Protein AF-A0A8H9EP70-F1 (afdb_monomer_lite)

Radius of gyration: 16.55 Å; chains: 1; bounding box: 50×29×34 Å

pLDDT: mean 92.26, std 8.63, range [58.34, 98.44]

Structure (mmCIF, N/CA/C/O backbone):
data_AF-A0A8H9EP70-F1
#
_entry.id   AF-A0A8H9EP70-F1
#
loop_
_atom_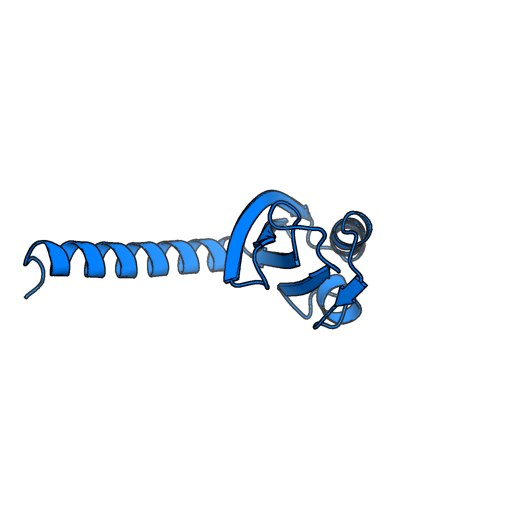site.group_PDB
_atom_site.id
_atom_site.type_symbol
_atom_site.label_atom_id
_atom_site.label_alt_id
_atom_site.label_comp_id
_atom_site.label_asym_id
_atom_site.label_entity_id
_atom_site.label_seq_id
_atom_site.pdbx_PDB_ins_code
_atom_site.Cartn_x
_atom_site.Cartn_y
_atom_site.Cartn_z
_atom_site.occupancy
_atom_site.B_iso_or_equiv
_atom_site.auth_seq_id
_atom_site.auth_comp_id
_atom_site.auth_asym_id
_atom_site.auth_atom_id
_atom_site.pdbx_PDB_model_num
ATOM 1 N N . MET A 1 1 ? 5.575 8.154 14.086 1.00 91.06 1 MET A N 1
ATOM 2 C CA . MET A 1 1 ? 4.168 7.680 14.017 1.00 91.06 1 MET A CA 1
ATOM 3 C C . MET A 1 1 ? 4.233 6.418 13.203 1.00 91.06 1 MET A C 1
ATOM 5 O O . MET A 1 1 ? 4.963 6.431 12.230 1.00 91.06 1 MET A O 1
ATOM 9 N N . LYS A 1 2 ? 3.535 5.347 13.573 1.00 97.06 2 LYS A N 1
ATOM 10 C CA . LYS A 1 2 ? 3.612 4.110 12.791 1.00 97.06 2 LYS A CA 1
ATOM 11 C C . LYS A 1 2 ? 2.580 4.093 11.676 1.00 97.06 2 LYS A C 1
ATOM 13 O O . LYS A 1 2 ? 1.446 4.515 11.898 1.00 97.06 2 LYS A O 1
ATOM 18 N N . ILE A 1 3 ? 2.977 3.568 10.524 1.00 97.94 3 ILE A N 1
ATOM 19 C CA . ILE A 1 3 ? 2.102 3.326 9.375 1.00 97.94 3 ILE A CA 1
ATOM 20 C C . ILE A 1 3 ? 2.213 1.865 8.949 1.00 97.94 3 ILE A C 1
ATOM 22 O O . ILE A 1 3 ? 3.260 1.238 9.111 1.00 97.94 3 ILE A O 1
ATOM 26 N N . LEU A 1 4 ? 1.118 1.331 8.421 1.00 98.44 4 LEU A N 1
ATOM 27 C CA . LEU A 1 4 ? 1.113 0.075 7.683 1.00 98.44 4 LEU A CA 1
ATOM 28 C C . LEU A 1 4 ? 1.477 0.384 6.234 1.00 98.44 4 LEU A C 1
ATOM 30 O O . LEU A 1 4 ? 0.870 1.271 5.639 1.00 98.44 4 LEU A O 1
ATOM 34 N N . VAL A 1 5 ? 2.416 -0.357 5.664 1.00 98.12 5 VAL A N 1
ATOM 35 C CA . VAL A 1 5 ? 2.722 -0.302 4.237 1.00 98.12 5 VAL A CA 1
ATOM 36 C C . VAL A 1 5 ? 2.428 -1.659 3.630 1.00 98.12 5 VAL A C 1
ATOM 38 O O . VAL A 1 5 ? 2.872 -2.686 4.136 1.00 98.12 5 VAL A O 1
ATOM 41 N N . GLU A 1 6 ? 1.662 -1.647 2.548 1.00 98.31 6 GLU A N 1
ATOM 42 C CA . GLU A 1 6 ? 1.373 -2.823 1.741 1.00 98.31 6 GLU A CA 1
ATOM 43 C C . GLU A 1 6 ? 1.987 -2.649 0.355 1.00 98.31 6 GLU A C 1
ATOM 45 O O . GLU A 1 6 ? 1.814 -1.611 -0.291 1.00 98.31 6 GLU A O 1
ATOM 50 N N . HIS A 1 7 ? 2.695 -3.679 -0.096 1.00 97.50 7 HIS A N 1
ATOM 51 C CA . HIS A 1 7 ? 3.317 -3.745 -1.406 1.00 97.50 7 HIS A CA 1
ATOM 52 C C . HIS A 1 7 ? 2.561 -4.730 -2.280 1.00 97.50 7 HIS A C 1
ATOM 54 O O . HIS A 1 7 ? 2.501 -5.922 -1.983 1.00 97.50 7 HIS A O 1
ATOM 60 N N . TYR A 1 8 ? 1.992 -4.229 -3.367 1.00 96.38 8 TYR A N 1
ATOM 61 C CA . TYR A 1 8 ? 1.278 -5.032 -4.343 1.00 96.38 8 TYR A CA 1
ATOM 62 C C . TYR A 1 8 ? 2.106 -5.158 -5.616 1.00 96.38 8 TYR A C 1
ATOM 64 O O . TYR A 1 8 ? 2.633 -4.169 -6.126 1.00 96.38 8 TYR A O 1
ATOM 72 N N . LEU A 1 9 ? 2.194 -6.372 -6.149 1.00 93.88 9 LEU A N 1
ATOM 73 C CA . LEU A 1 9 ? 2.750 -6.643 -7.472 1.00 93.88 9 LEU A CA 1
ATOM 74 C C . LEU A 1 9 ? 1.615 -6.829 -8.468 1.00 93.88 9 LEU A C 1
ATOM 76 O O . LEU A 1 9 ? 0.569 -7.372 -8.115 1.00 93.88 9 LEU A O 1
ATOM 80 N N . THR A 1 10 ? 1.822 -6.392 -9.707 1.00 91.75 10 THR A N 1
ATOM 81 C CA . THR A 1 10 ? 0.821 -6.518 -10.765 1.00 91.75 10 THR A CA 1
ATOM 82 C C . THR A 1 10 ? 1.343 -7.322 -11.950 1.00 91.75 10 THR A C 1
ATOM 84 O O . THR A 1 10 ? 2.466 -7.129 -12.418 1.00 91.75 10 THR A O 1
ATOM 87 N N . TYR A 1 11 ? 0.508 -8.220 -12.464 1.00 88.69 11 TYR A N 1
ATOM 88 C CA . TYR A 1 11 ? 0.840 -9.133 -13.561 1.00 88.69 11 TYR A CA 1
ATOM 89 C C . TYR A 1 11 ? -0.025 -8.862 -14.793 1.00 88.69 11 TYR A C 1
ATOM 91 O O . TYR A 1 11 ? -1.068 -8.206 -14.705 1.00 88.69 11 TYR A O 1
ATOM 99 N N . GLY A 1 12 ? 0.406 -9.375 -15.950 1.00 81.69 12 GLY A N 1
ATOM 100 C CA . GLY A 1 12 ? -0.409 -9.377 -17.166 1.00 81.69 12 GLY A CA 1
ATOM 101 C C . GLY A 1 12 ? -0.805 -7.982 -17.659 1.00 81.69 12 GLY A C 1
ATOM 102 O O . GLY A 1 12 ? -1.949 -7.789 -18.055 1.00 81.69 12 GLY A O 1
ATOM 103 N N . LYS A 1 13 ? 0.132 -7.021 -17.656 1.00 75.94 13 LYS A N 1
ATOM 104 C CA . LYS A 1 13 ? -0.103 -5.593 -17.965 1.00 75.94 13 LYS A CA 1
ATOM 105 C C . LYS A 1 13 ? -0.916 -4.866 -16.894 1.00 75.94 13 LYS A C 1
ATOM 107 O O . LYS A 1 13 ? -1.832 -4.114 -17.208 1.00 75.94 13 LYS A O 1
ATOM 112 N N . GLN A 1 14 ? -0.522 -5.053 -15.641 1.00 72.62 14 GLN A N 1
ATOM 113 C CA . GLN A 1 14 ? -1.047 -4.312 -14.494 1.00 72.62 14 GLN A CA 1
ATOM 114 C C . GLN A 1 14 ? -2.504 -4.613 -14.086 1.00 72.62 14 GLN A C 1
ATOM 116 O O . GLN A 1 14 ? -3.079 -3.855 -13.315 1.00 72.62 14 GLN A O 1
ATOM 121 N N . ASP A 1 15 ? -3.101 -5.710 -14.558 1.00 71.44 15 ASP A N 1
ATOM 122 C CA . ASP A 1 15 ? -4.533 -6.000 -14.346 1.00 71.44 15 ASP A CA 1
ATOM 123 C C . ASP A 1 15 ? -4.778 -6.949 -13.153 1.00 71.44 15 ASP A C 1
ATOM 125 O O . ASP A 1 15 ? -5.853 -6.976 -12.558 1.00 71.44 15 ASP A O 1
ATOM 129 N N . SER A 1 16 ? -3.765 -7.743 -12.781 1.00 82.62 16 SER A N 1
ATOM 130 C CA . SER A 1 16 ? -3.842 -8.723 -11.688 1.00 82.62 16 SER A CA 1
ATOM 131 C C . SER A 1 16 ? -2.928 -8.326 -10.535 1.00 82.62 16 SER A C 1
ATOM 133 O O . SER A 1 16 ? -1.754 -8.691 -10.526 1.00 82.62 16 SER A O 1
ATOM 135 N N . GLU A 1 17 ? -3.456 -7.559 -9.582 1.00 90.75 17 GLU A N 1
ATOM 136 C CA . GLU A 1 17 ? -2.731 -7.180 -8.367 1.00 90.75 17 GLU A CA 1
ATOM 137 C C . GLU A 1 17 ? -2.722 -8.309 -7.328 1.00 90.75 17 GLU A C 1
ATOM 139 O O . GLU A 1 17 ? -3.695 -9.043 -7.149 1.00 90.75 17 GLU A O 1
ATOM 144 N N . THR A 1 18 ? -1.601 -8.475 -6.635 1.00 93.25 18 THR A N 1
ATOM 145 C CA . THR A 1 18 ? -1.441 -9.432 -5.538 1.00 93.25 18 THR A CA 1
ATOM 146 C C . THR A 1 18 ? -0.607 -8.790 -4.444 1.00 93.25 18 THR A C 1
ATOM 148 O O . THR A 1 18 ? 0.441 -8.211 -4.726 1.00 93.25 18 THR A O 1
ATOM 151 N N . LEU A 1 19 ? -1.070 -8.896 -3.196 1.00 96.06 19 LEU A N 1
ATOM 152 C CA . LEU A 1 19 ? -0.300 -8.458 -2.035 1.00 96.06 19 LEU A CA 1
ATOM 153 C C . LEU A 1 19 ? 0.962 -9.317 -1.929 1.00 96.06 19 LEU A C 1
ATOM 155 O O . LEU A 1 19 ? 0.875 -10.522 -1.693 1.00 96.06 19 LEU A O 1
ATOM 159 N N . PHE A 1 20 ? 2.115 -8.692 -2.124 1.00 95.12 20 PHE A N 1
ATOM 160 C CA . PHE A 1 20 ? 3.421 -9.330 -2.042 1.00 95.12 20 PHE A CA 1
ATOM 161 C C . PHE A 1 20 ? 3.955 -9.296 -0.613 1.00 95.12 20 PHE A C 1
ATOM 163 O O . PHE A 1 20 ? 4.335 -10.329 -0.066 1.00 95.12 20 PHE A O 1
ATOM 170 N N . GLU A 1 21 ? 3.913 -8.121 0.013 1.00 96.19 21 GLU A N 1
ATOM 171 C CA . GLU A 1 21 ? 4.392 -7.922 1.376 1.00 96.19 21 GLU A CA 1
ATOM 172 C C . GLU A 1 21 ? 3.558 -6.874 2.119 1.00 96.19 21 GLU A C 1
ATOM 174 O O . GLU A 1 21 ? 2.936 -5.994 1.524 1.00 96.19 21 GLU A O 1
ATOM 179 N N . SER A 1 22 ? 3.537 -6.984 3.446 1.00 97.69 22 SER A N 1
ATOM 180 C CA . SER A 1 22 ? 2.907 -6.024 4.342 1.00 97.69 22 SER A CA 1
ATOM 181 C C . SER A 1 22 ? 3.748 -5.869 5.606 1.00 97.69 22 SER A C 1
ATOM 183 O O . SER A 1 22 ? 4.018 -6.854 6.294 1.00 97.69 22 SER A O 1
ATOM 185 N N . CYS A 1 23 ? 4.091 -4.636 5.969 1.00 97.06 23 CYS A N 1
ATOM 186 C CA . CYS A 1 23 ? 4.911 -4.343 7.142 1.00 97.06 23 CYS A CA 1
ATOM 187 C C . CYS A 1 23 ? 4.447 -3.075 7.874 1.00 97.06 23 CYS A C 1
ATOM 189 O O . CYS A 1 23 ? 3.716 -2.245 7.337 1.00 97.06 23 CYS A O 1
ATOM 191 N N . VAL A 1 24 ? 4.855 -2.929 9.138 1.00 98.12 24 VAL A N 1
ATOM 192 C CA . VAL A 1 24 ? 4.618 -1.711 9.924 1.00 98.12 24 VAL A CA 1
ATOM 193 C C . VAL A 1 24 ? 5.957 -1.048 10.197 1.00 98.12 24 VAL A C 1
ATOM 195 O O . VAL A 1 24 ? 6.826 -1.660 10.817 1.00 98.12 24 VAL A O 1
ATOM 198 N N . ILE A 1 25 ? 6.087 0.209 9.788 1.00 97.12 25 ILE A N 1
ATOM 199 C CA . ILE A 1 25 ? 7.313 1.005 9.919 1.00 97.12 25 ILE A CA 1
ATOM 200 C C . ILE A 1 25 ? 7.044 2.298 10.691 1.00 97.12 25 ILE A C 1
ATOM 202 O O . ILE A 1 25 ? 5.890 2.687 10.900 1.00 97.12 25 ILE A O 1
ATOM 206 N N . GLU A 1 26 ? 8.107 2.982 11.116 1.00 97.81 26 GLU A N 1
ATOM 207 C CA . GLU A 1 26 ? 7.987 4.385 11.513 1.00 97.81 26 GLU A CA 1
ATOM 208 C C . GLU A 1 26 ? 7.847 5.262 10.264 1.00 97.81 26 GLU A C 1
ATOM 210 O O . GLU A 1 26 ? 8.656 5.200 9.345 1.00 97.81 26 GLU A O 1
ATOM 215 N N . ASP A 1 27 ? 6.828 6.114 10.248 1.00 97.00 27 ASP A N 1
ATOM 216 C CA . ASP A 1 27 ? 6.565 7.076 9.184 1.00 97.00 27 ASP A CA 1
ATOM 217 C C . ASP A 1 27 ? 7.609 8.191 9.221 1.00 97.00 27 ASP A C 1
ATOM 219 O O . ASP A 1 27 ? 7.486 9.195 9.932 1.00 97.00 27 ASP A O 1
ATOM 223 N N . SER A 1 28 ? 8.700 7.951 8.507 1.00 97.31 28 SER A N 1
ATOM 224 C CA . SER A 1 28 ? 9.819 8.864 8.379 1.00 97.31 28 SER A CA 1
ATOM 225 C C . SER A 1 28 ? 10.375 8.811 6.965 1.00 97.31 28 SER A C 1
ATOM 227 O O . SER A 1 28 ? 10.258 7.802 6.268 1.00 97.31 28 SER A O 1
ATOM 229 N N . LYS A 1 29 ? 11.044 9.896 6.567 1.00 97.38 29 LYS A N 1
ATOM 230 C CA . LYS A 1 29 ? 11.702 9.994 5.264 1.00 97.38 29 LYS A CA 1
ATOM 231 C C . LYS A 1 29 ? 12.653 8.822 5.002 1.00 97.38 29 LYS A C 1
ATOM 233 O O . LYS A 1 29 ? 12.664 8.281 3.906 1.00 97.38 29 LYS A O 1
ATOM 238 N N . GLN A 1 30 ? 13.439 8.448 6.012 1.00 97.69 30 GLN A N 1
ATOM 239 C CA . GLN A 1 30 ? 14.447 7.397 5.901 1.00 97.69 30 GLN A CA 1
ATOM 240 C C . GLN A 1 30 ? 13.811 6.026 5.652 1.00 97.69 30 GLN A C 1
ATOM 242 O O . GLN A 1 30 ? 14.226 5.325 4.739 1.00 97.69 30 GLN A O 1
ATOM 247 N N . GLU A 1 31 ? 12.784 5.669 6.424 1.00 97.38 31 GLU A N 1
ATOM 248 C CA . GLU A 1 31 ? 12.091 4.384 6.266 1.00 97.38 31 GLU A CA 1
ATOM 249 C C . GLU A 1 31 ? 11.346 4.318 4.924 1.00 97.38 31 GLU A C 1
ATOM 251 O O . GLU A 1 31 ? 11.435 3.322 4.211 1.00 97.38 31 GLU A O 1
ATOM 256 N N . ARG A 1 32 ? 10.670 5.406 4.520 1.00 96.94 32 ARG A N 1
ATOM 257 C CA . ARG A 1 32 ? 9.985 5.472 3.219 1.00 96.94 32 ARG A CA 1
ATOM 258 C C . ARG A 1 32 ? 10.940 5.408 2.030 1.00 96.94 32 ARG A C 1
ATOM 260 O O . ARG A 1 32 ? 10.590 4.816 1.017 1.00 96.94 32 ARG A O 1
ATOM 267 N N . GLN A 1 33 ? 12.124 6.005 2.145 1.00 97.38 33 GLN A N 1
ATOM 268 C CA . GLN A 1 33 ? 13.165 5.891 1.126 1.00 97.38 33 GLN A CA 1
ATOM 269 C C . GLN A 1 33 ? 13.686 4.452 1.029 1.00 97.38 33 GLN A C 1
ATOM 271 O O . GLN A 1 33 ? 13.784 3.933 -0.078 1.00 97.38 33 GLN A O 1
ATOM 276 N N . GLY A 1 34 ? 13.936 3.792 2.166 1.00 96.62 34 GLY A N 1
ATOM 277 C CA . GLY A 1 34 ? 14.365 2.390 2.194 1.00 96.62 34 GLY A CA 1
ATOM 278 C C . GLY A 1 34 ? 13.395 1.457 1.463 1.00 96.62 34 GLY A C 1
ATOM 279 O O . GLY A 1 34 ? 13.826 0.622 0.678 1.00 96.62 34 GLY A O 1
ATOM 280 N N . LEU A 1 35 ? 12.082 1.679 1.614 1.00 95.75 35 LEU A N 1
ATOM 281 C CA . LEU A 1 35 ? 11.068 0.923 0.868 1.00 95.75 35 LEU A CA 1
ATOM 282 C C . LEU A 1 35 ? 11.216 1.037 -0.655 1.00 95.75 35 LEU A C 1
ATOM 284 O O . LEU A 1 35 ? 10.919 0.077 -1.355 1.00 95.75 35 LEU A O 1
ATOM 288 N N . LEU A 1 36 ? 11.618 2.201 -1.178 1.00 95.00 36 LEU A N 1
ATOM 289 C CA . LEU A 1 36 ? 11.795 2.387 -2.621 1.00 95.00 36 LEU A CA 1
ATOM 290 C C . LEU A 1 36 ? 13.117 1.798 -3.118 1.00 95.00 36 LEU A C 1
ATOM 292 O O . LEU A 1 36 ? 13.160 1.278 -4.228 1.00 95.00 36 LEU A O 1
ATOM 296 N N . GLU A 1 37 ? 14.170 1.840 -2.299 1.00 94.19 37 GLU A N 1
ATOM 297 C CA . GLU A 1 37 ? 15.484 1.270 -2.630 1.00 94.19 37 GLU A CA 1
ATOM 298 C C . GLU A 1 37 ? 15.432 -0.258 -2.814 1.00 94.19 37 GLU A C 1
ATOM 300 O O . GLU A 1 37 ? 16.180 -0.804 -3.627 1.00 94.19 37 GLU A O 1
ATOM 305 N N . ASP A 1 38 ? 14.508 -0.936 -2.128 1.00 90.31 38 ASP A N 1
ATOM 306 C CA . ASP A 1 38 ? 14.284 -2.382 -2.255 1.00 90.31 38 ASP A CA 1
ATOM 307 C C . ASP A 1 38 ? 13.472 -2.768 -3.511 1.00 90.31 38 ASP A C 1
ATOM 309 O O . ASP A 1 38 ? 13.379 -3.948 -3.875 1.00 90.31 38 ASP A O 1
ATOM 313 N N . ILE A 1 39 ? 12.884 -1.793 -4.214 1.00 91.75 39 ILE A N 1
ATOM 314 C CA . ILE A 1 39 ? 12.042 -2.034 -5.386 1.00 91.75 39 ILE A CA 1
ATOM 315 C C . ILE A 1 39 ? 12.831 -1.749 -6.661 1.00 91.75 39 ILE A C 1
ATOM 317 O O . ILE A 1 39 ? 13.136 -0.613 -7.004 1.00 91.75 39 ILE A O 1
ATOM 321 N N . VAL A 1 40 ? 13.049 -2.794 -7.456 1.00 88.06 40 VAL A N 1
ATOM 322 C CA . VAL A 1 40 ? 13.521 -2.645 -8.839 1.00 88.06 40 VAL A CA 1
ATOM 323 C C . VAL A 1 40 ? 12.341 -2.259 -9.735 1.00 88.06 40 VAL A C 1
ATOM 325 O O . VAL A 1 40 ? 11.343 -2.979 -9.775 1.00 88.06 40 VAL A O 1
ATOM 328 N N . PHE A 1 41 ? 12.426 -1.139 -10.449 1.00 90.25 41 PHE A N 1
ATOM 329 C CA . PHE A 1 41 ? 11.432 -0.711 -11.437 1.00 90.25 41 PHE A CA 1
ATOM 330 C C . PHE A 1 41 ? 12.084 0.087 -12.570 1.00 90.25 41 PHE A C 1
ATOM 332 O O . PHE A 1 41 ? 13.129 0.702 -12.373 1.00 90.25 41 PHE A O 1
ATOM 339 N N . ASP A 1 42 ? 11.460 0.090 -13.749 1.00 89.00 42 ASP A N 1
ATOM 340 C CA . ASP A 1 42 ? 11.975 0.805 -14.930 1.00 89.00 42 ASP A CA 1
ATOM 341 C C . ASP A 1 42 ? 11.413 2.218 -15.042 1.00 89.00 42 ASP A C 1
ATOM 343 O O . ASP A 1 42 ? 12.060 3.128 -15.560 1.00 89.00 42 ASP A O 1
ATOM 347 N N . TYR A 1 43 ? 10.185 2.404 -14.562 1.00 89.94 43 TYR A N 1
ATOM 348 C CA . TYR A 1 43 ? 9.510 3.690 -14.582 1.00 89.94 43 TYR A CA 1
ATOM 349 C C . TYR A 1 43 ? 8.546 3.809 -13.402 1.00 89.94 43 TYR A C 1
ATOM 351 O O . TYR A 1 43 ? 7.857 2.848 -13.058 1.00 89.94 43 TYR A O 1
ATOM 359 N N . CYS A 1 44 ? 8.482 4.992 -12.797 1.00 92.06 44 CYS A N 1
ATOM 360 C CA . CYS A 1 44 ? 7.500 5.346 -11.779 1.00 92.06 44 CYS A CA 1
ATOM 361 C C . CYS A 1 44 ? 6.491 6.349 -12.352 1.00 92.06 44 CYS A C 1
ATOM 363 O O . CYS A 1 44 ? 6.845 7.263 -13.096 1.00 92.06 44 CYS A O 1
ATOM 365 N N . PHE A 1 45 ? 5.215 6.159 -12.019 1.00 89.38 45 PHE A N 1
ATOM 366 C CA . PHE A 1 45 ? 4.140 7.071 -12.422 1.00 89.38 45 PHE A CA 1
ATOM 367 C C . PHE A 1 45 ? 3.985 8.237 -11.440 1.00 89.38 45 PHE A C 1
ATOM 369 O O . PHE A 1 45 ? 3.434 9.278 -11.800 1.00 89.38 45 PHE A O 1
ATOM 376 N N . ASP A 1 46 ? 4.490 8.057 -10.219 1.00 91.06 46 ASP A N 1
ATOM 377 C CA . ASP A 1 46 ? 4.411 9.024 -9.135 1.00 91.06 46 ASP A CA 1
ATOM 378 C C . ASP A 1 46 ? 5.760 9.673 -8.829 1.00 91.06 46 ASP A C 1
ATOM 380 O O . ASP A 1 46 ? 6.832 9.161 -9.143 1.00 91.06 46 ASP A O 1
ATOM 384 N N . SER A 1 47 ? 5.688 10.805 -8.136 1.00 93.62 47 SER A N 1
ATOM 385 C CA . SER A 1 47 ? 6.844 11.481 -7.558 1.00 93.62 47 SER A CA 1
ATOM 386 C C . SER A 1 47 ? 7.378 10.689 -6.363 1.00 93.62 47 SER A C 1
ATOM 388 O O . SER A 1 47 ? 6.748 10.649 -5.301 1.00 93.62 47 SER A O 1
ATOM 390 N N . GLU A 1 48 ? 8.566 10.098 -6.524 1.00 95.25 48 GLU A N 1
ATOM 391 C CA . GLU A 1 48 ? 9.312 9.457 -5.431 1.00 95.25 48 GLU A CA 1
ATOM 392 C C . GLU A 1 48 ? 9.460 10.413 -4.245 1.00 95.25 48 GLU A C 1
ATOM 394 O O . GLU A 1 48 ? 9.186 10.049 -3.103 1.00 95.25 48 GLU A O 1
ATOM 399 N N . ASP A 1 49 ? 9.803 11.673 -4.524 1.00 96.50 49 ASP A N 1
ATOM 400 C CA . ASP A 1 49 ? 9.958 12.712 -3.512 1.00 96.50 49 ASP A CA 1
ATOM 401 C C . ASP A 1 49 ? 8.665 12.951 -2.726 1.00 96.50 49 ASP A C 1
ATOM 403 O O . ASP A 1 49 ? 8.708 13.134 -1.508 1.00 96.50 49 ASP A O 1
ATOM 407 N N . ASP A 1 50 ? 7.501 12.955 -3.373 1.00 97.19 50 ASP A N 1
ATOM 408 C CA . ASP A 1 50 ? 6.247 13.175 -2.654 1.00 97.19 50 ASP A CA 1
ATOM 409 C C . ASP A 1 50 ? 5.889 11.981 -1.766 1.00 97.19 50 ASP A C 1
ATOM 411 O O . ASP A 1 50 ? 5.446 12.192 -0.635 1.00 97.19 50 ASP A O 1
ATOM 415 N N . PHE A 1 51 ? 6.144 10.746 -2.204 1.00 96.94 51 PHE A N 1
ATOM 416 C CA . PHE A 1 51 ? 5.969 9.572 -1.347 1.00 96.94 51 PHE A CA 1
ATOM 417 C C . PHE A 1 51 ? 6.955 9.575 -0.171 1.00 96.94 51 PHE A C 1
ATOM 419 O O . PHE A 1 51 ? 6.533 9.484 0.984 1.00 96.94 51 PHE A O 1
ATOM 426 N N . ILE A 1 52 ? 8.252 9.754 -0.445 1.00 97.06 52 ILE A N 1
ATOM 427 C CA . ILE A 1 52 ? 9.340 9.772 0.544 1.00 97.06 52 ILE A CA 1
ATOM 428 C C . ILE A 1 52 ? 9.107 10.851 1.610 1.00 97.06 52 ILE A C 1
ATOM 430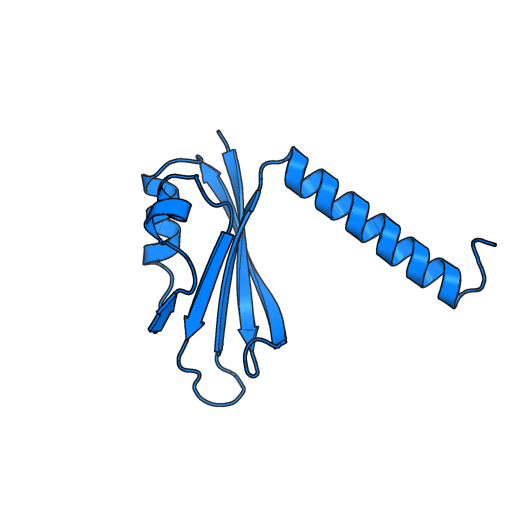 O O . ILE A 1 52 ? 9.324 10.617 2.799 1.00 97.06 52 ILE A O 1
ATOM 434 N N . ASN A 1 53 ? 8.648 12.039 1.210 1.00 96.62 53 ASN A N 1
ATOM 435 C CA . ASN A 1 53 ? 8.376 13.137 2.139 1.00 96.62 53 ASN A CA 1
ATOM 436 C C . ASN A 1 53 ? 6.969 13.065 2.777 1.00 96.62 53 ASN A C 1
ATOM 438 O O . ASN A 1 53 ? 6.570 14.018 3.446 1.00 96.62 53 ASN A O 1
ATOM 442 N N . GLY A 1 54 ? 6.216 11.976 2.577 1.00 94.38 54 GLY A N 1
ATOM 443 C CA . GLY A 1 54 ? 4.902 11.756 3.197 1.00 94.38 54 GLY A CA 1
ATOM 444 C C . GLY A 1 54 ? 3.783 12.657 2.666 1.00 94.38 54 GLY A C 1
ATOM 445 O O . GLY A 1 54 ? 2.774 12.849 3.336 1.00 94.38 54 GLY A O 1
ATOM 446 N N . LYS A 1 55 ? 3.959 13.247 1.480 1.00 96.31 55 LYS A N 1
ATOM 447 C CA . LYS A 1 55 ? 2.920 14.022 0.783 1.00 96.31 55 LYS A CA 1
ATOM 448 C C . LYS A 1 55 ? 1.980 13.132 -0.031 1.00 96.31 55 LYS A C 1
ATOM 450 O O . LYS A 1 55 ? 0.859 13.546 -0.311 1.00 96.31 55 LYS A O 1
ATOM 455 N N . SER A 1 56 ? 2.448 11.945 -0.416 1.00 96.00 56 SER A N 1
ATOM 456 C CA . SER A 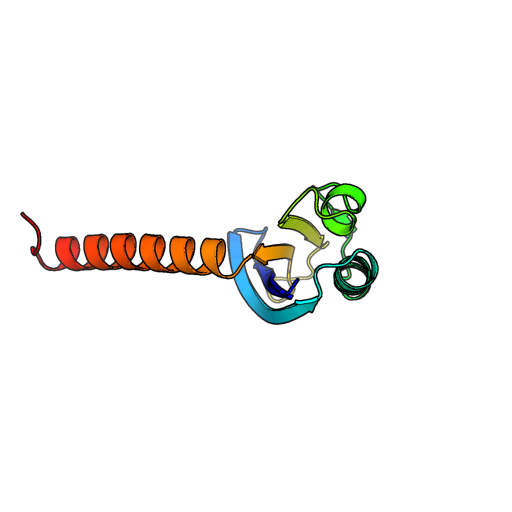1 56 ? 1.653 10.884 -1.031 1.00 96.00 56 SER A CA 1
ATOM 457 C C . SER A 1 56 ? 1.677 9.635 -0.154 1.00 96.00 56 SER A C 1
ATOM 459 O O . SER A 1 56 ? 2.718 9.261 0.392 1.00 96.00 56 SER A O 1
ATOM 461 N N . ASP A 1 57 ? 0.532 8.967 -0.061 1.00 96.62 57 ASP A N 1
ATOM 462 C CA . ASP A 1 57 ? 0.387 7.670 0.605 1.00 96.62 57 ASP A CA 1
ATOM 463 C C . ASP A 1 57 ? 0.475 6.499 -0.381 1.00 96.62 57 ASP A C 1
ATOM 465 O O . ASP A 1 57 ? 0.328 5.347 0.013 1.00 96.62 57 ASP A O 1
ATOM 469 N N . SER A 1 58 ? 0.724 6.761 -1.663 1.00 96.38 58 SER A N 1
ATOM 470 C CA . SER A 1 58 ? 0.913 5.722 -2.673 1.00 96.38 58 SER A CA 1
ATOM 471 C C . SER A 1 58 ? 2.087 6.017 -3.592 1.00 96.38 58 SER A C 1
ATOM 473 O O . SER A 1 58 ? 2.423 7.182 -3.821 1.00 96.38 58 SER A O 1
ATOM 475 N N . PHE A 1 59 ? 2.677 4.946 -4.117 1.00 97.12 59 PHE A N 1
ATOM 476 C CA . PHE A 1 59 ? 3.730 4.999 -5.122 1.00 97.12 59 PHE A CA 1
ATOM 477 C C . PHE A 1 59 ? 3.529 3.884 -6.150 1.00 97.12 59 PHE A C 1
ATOM 479 O O . PHE A 1 59 ? 3.716 2.714 -5.822 1.00 97.12 59 PHE A O 1
ATOM 486 N N . TYR A 1 60 ? 3.134 4.241 -7.371 1.00 95.75 60 TYR A N 1
ATOM 487 C CA . TYR A 1 60 ? 2.899 3.332 -8.491 1.00 95.75 60 TYR A CA 1
ATOM 488 C C . TYR A 1 60 ? 4.101 3.290 -9.432 1.00 95.75 60 TYR A C 1
ATOM 490 O O . TYR A 1 60 ? 4.643 4.323 -9.839 1.00 95.75 60 TYR A O 1
ATOM 498 N N . TYR A 1 61 ? 4.469 2.086 -9.857 1.00 94.31 61 TYR A N 1
ATOM 499 C CA . TYR A 1 61 ? 5.578 1.871 -10.775 1.00 94.31 61 TYR A CA 1
ATOM 500 C C . TYR A 1 61 ? 5.287 0.742 -11.771 1.00 94.31 61 TYR A C 1
ATOM 502 O O . TYR A 1 61 ? 4.455 -0.143 -11.552 1.00 94.31 61 TYR A O 1
ATOM 510 N N . SER A 1 62 ? 6.005 0.762 -12.888 1.00 92.50 62 SER A N 1
ATOM 511 C CA . SER A 1 62 ? 6.021 -0.302 -13.887 1.00 92.50 62 SER A CA 1
ATOM 512 C C . SER A 1 62 ? 7.377 -0.985 -13.936 1.00 92.50 62 SER A C 1
ATOM 514 O O . SER A 1 62 ? 8.420 -0.364 -13.722 1.00 92.50 62 SER A O 1
ATOM 516 N N . ARG A 1 63 ? 7.340 -2.266 -14.280 1.00 89.00 63 ARG A N 1
ATOM 517 C CA . ARG A 1 63 ? 8.511 -3.063 -14.628 1.00 89.00 63 ARG A CA 1
ATOM 518 C C . ARG A 1 63 ? 8.375 -3.473 -16.087 1.00 89.00 63 ARG A C 1
ATOM 520 O O . ARG A 1 63 ? 7.264 -3.745 -16.544 1.00 89.00 63 ARG A O 1
ATOM 527 N N . ASP A 1 64 ? 9.480 -3.515 -16.807 1.00 79.50 64 ASP A N 1
ATOM 528 C CA . ASP A 1 64 ? 9.572 -4.177 -18.093 1.00 79.50 64 ASP A CA 1
ATOM 529 C C . ASP A 1 64 ? 9.436 -5.675 -17.810 1.00 79.50 64 ASP A C 1
ATOM 531 O O . ASP A 1 64 ? 10.326 -6.323 -17.258 1.00 79.50 64 ASP A O 1
ATOM 535 N N . GLY A 1 65 ? 8.226 -6.185 -18.024 1.00 65.06 65 GLY A N 1
ATOM 536 C CA . GLY A 1 65 ? 7.876 -7.554 -17.671 1.00 65.06 65 GLY A CA 1
ATOM 537 C C . GLY A 1 65 ? 8.519 -8.562 -18.622 1.00 65.06 65 GLY A C 1
ATOM 538 O O . GLY A 1 65 ? 8.458 -8.389 -19.841 1.00 65.06 65 GLY A O 1
ATOM 539 N N . GLY A 1 66 ? 9.080 -9.637 -18.063 1.00 67.06 66 GLY A N 1
ATOM 540 C CA . GLY A 1 66 ? 9.498 -10.842 -18.781 1.00 67.06 66 GLY A CA 1
ATOM 541 C C . GLY A 1 66 ? 8.441 -11.946 -18.673 1.00 67.06 66 GLY A C 1
ATOM 542 O O . GLY A 1 66 ? 8.028 -12.309 -17.582 1.00 67.06 66 GLY A O 1
ATOM 543 N N . ASP A 1 67 ? 7.982 -12.477 -19.809 1.00 64.94 67 ASP A N 1
ATOM 544 C CA . ASP A 1 67 ? 6.939 -13.513 -19.915 1.00 64.94 67 ASP A CA 1
ATOM 545 C C . ASP A 1 67 ? 5.729 -13.327 -18.951 1.00 64.94 67 ASP A C 1
ATOM 547 O O . ASP A 1 67 ? 5.458 -12.236 -18.456 1.00 64.94 67 ASP A O 1
ATOM 551 N N . TRP A 1 68 ? 4.861 -14.331 -18.792 1.00 64.62 68 TRP A N 1
ATOM 552 C CA . TRP A 1 68 ? 3.587 -14.162 -18.065 1.00 64.62 68 TRP A CA 1
ATOM 553 C C . TRP A 1 68 ? 3.714 -14.262 -16.539 1.00 64.62 68 TRP A C 1
ATOM 555 O O . TRP A 1 68 ? 2.795 -13.846 -15.832 1.00 64.62 68 TRP A O 1
ATOM 565 N N . ASP A 1 69 ? 4.831 -14.806 -16.053 1.00 76.75 69 ASP A N 1
ATOM 566 C CA . ASP A 1 69 ? 5.044 -15.125 -14.640 1.00 76.75 69 ASP A CA 1
ATOM 567 C C . ASP A 1 69 ? 5.798 -14.021 -13.878 1.00 76.75 69 ASP A C 1
ATOM 569 O O . ASP A 1 69 ? 5.760 -14.011 -12.644 1.00 76.75 69 ASP A O 1
ATOM 573 N N . ASP A 1 70 ? 6.432 -13.065 -14.571 1.00 85.50 70 ASP A N 1
ATOM 574 C CA . ASP A 1 70 ? 7.104 -11.952 -13.901 1.00 85.50 70 ASP A CA 1
ATOM 575 C C . ASP A 1 70 ? 6.144 -10.777 -13.640 1.00 85.50 70 ASP A C 1
ATOM 577 O O . ASP A 1 70 ? 5.256 -10.471 -14.449 1.00 85.50 70 ASP A O 1
ATOM 581 N N . PRO A 1 71 ? 6.318 -10.055 -12.517 1.00 88.38 71 PRO A N 1
ATOM 582 C CA . PRO A 1 71 ? 5.581 -8.828 -12.266 1.00 88.38 71 PRO A CA 1
ATOM 583 C C . PRO A 1 71 ? 5.841 -7.787 -13.361 1.00 88.38 71 PRO A C 1
ATOM 585 O O . PRO A 1 71 ? 6.977 -7.402 -13.621 1.00 88.38 71 PRO A O 1
ATOM 588 N N . THR A 1 72 ? 4.765 -7.257 -13.932 1.00 91.06 72 THR A N 1
ATOM 589 C CA . THR A 1 72 ? 4.771 -6.156 -14.916 1.00 91.06 72 THR A CA 1
ATOM 590 C C . THR A 1 72 ? 4.727 -4.766 -14.263 1.00 91.06 72 THR A C 1
ATOM 592 O O . THR A 1 72 ? 4.746 -3.730 -14.929 1.00 91.06 72 THR A O 1
ATOM 595 N N . GLY A 1 73 ? 4.639 -4.717 -12.937 1.00 92.81 73 GLY A N 1
ATOM 596 C CA . GLY A 1 73 ? 4.578 -3.486 -12.164 1.00 92.81 73 GLY A CA 1
ATOM 597 C C . GLY A 1 73 ? 4.210 -3.749 -10.714 1.00 92.81 73 GLY A C 1
ATOM 598 O O . GLY A 1 73 ? 4.288 -4.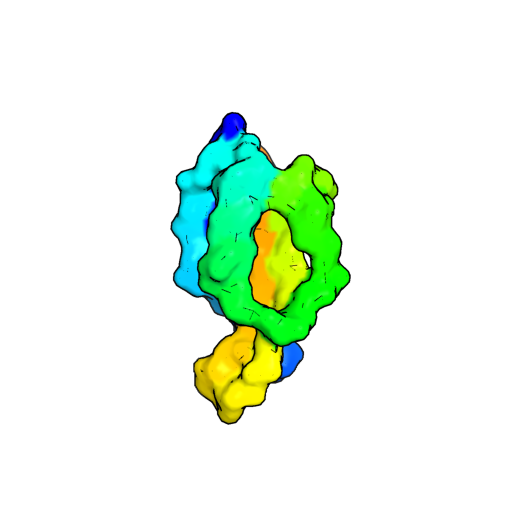878 -10.221 1.00 92.81 73 GLY A O 1
ATOM 599 N N . GLY A 1 74 ? 3.819 -2.687 -10.029 1.00 94.50 74 GLY A N 1
ATOM 600 C CA . GLY A 1 74 ? 3.364 -2.764 -8.656 1.00 94.50 74 GLY A CA 1
ATOM 601 C C . GLY A 1 74 ? 3.130 -1.392 -8.061 1.00 94.50 74 GLY A C 1
ATOM 602 O O . GLY A 1 74 ? 3.297 -0.363 -8.719 1.00 94.50 74 GLY A O 1
ATOM 603 N N . TYR A 1 75 ? 2.726 -1.389 -6.802 1.00 96.25 75 TYR A N 1
ATOM 604 C CA . TYR A 1 75 ? 2.590 -0.163 -6.046 1.00 96.25 75 TYR A CA 1
ATOM 605 C C . TYR A 1 75 ? 2.740 -0.395 -4.551 1.00 96.25 75 TYR A C 1
ATOM 607 O O . TYR A 1 75 ? 2.406 -1.456 -4.022 1.00 96.25 75 TYR A O 1
ATOM 615 N N . LEU A 1 76 ? 3.220 0.636 -3.868 1.00 97.38 76 LEU A N 1
ATOM 616 C CA . LEU A 1 76 ? 3.148 0.741 -2.421 1.00 97.38 76 LEU A CA 1
ATOM 617 C C . LEU A 1 76 ? 1.923 1.551 -2.030 1.00 97.38 76 LEU A C 1
ATOM 619 O O . LEU A 1 76 ? 1.580 2.536 -2.690 1.00 97.38 76 LEU A O 1
ATOM 623 N N . LYS A 1 77 ? 1.304 1.174 -0.914 1.00 97.44 77 LYS A N 1
ATOM 624 C CA .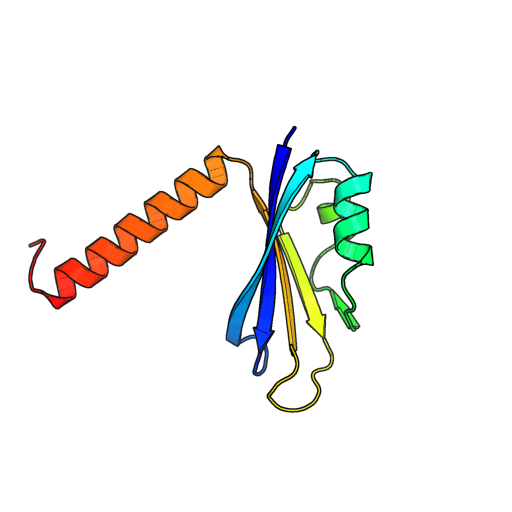 LYS A 1 77 ? 0.280 1.981 -0.262 1.00 97.44 77 LYS A CA 1
ATOM 625 C C . LYS A 1 77 ? 0.522 2.026 1.240 1.00 97.44 77 LYS A C 1
ATOM 627 O O . LYS A 1 77 ? 0.599 0.995 1.903 1.00 97.44 77 LYS A O 1
ATOM 632 N N . ALA A 1 78 ? 0.669 3.237 1.753 1.00 97.69 78 ALA A N 1
ATOM 633 C CA . ALA A 1 78 ? 0.848 3.550 3.153 1.00 97.69 78 ALA A CA 1
ATOM 634 C C . ALA A 1 78 ? -0.501 3.893 3.792 1.00 97.69 78 ALA A C 1
ATOM 636 O O . ALA A 1 78 ? -1.362 4.537 3.194 1.00 97.69 78 ALA A O 1
ATOM 637 N N . TYR A 1 79 ? -0.682 3.469 5.034 1.00 97.81 79 TYR A N 1
ATOM 638 C CA . TYR A 1 79 ? -1.918 3.646 5.770 1.00 97.81 79 TYR A CA 1
ATOM 639 C C . TYR A 1 79 ? -1.638 4.035 7.215 1.00 97.81 79 TYR A C 1
ATOM 641 O O . TYR A 1 79 ? -0.853 3.387 7.912 1.00 97.81 79 TYR A O 1
ATOM 649 N N . SER A 1 80 ? -2.386 5.018 7.715 1.00 97.06 80 SER A N 1
ATOM 650 C CA . SER A 1 80 ? -2.663 5.071 9.147 1.00 97.06 80 SER A CA 1
ATOM 651 C C . SER A 1 80 ? -3.577 3.909 9.549 1.00 97.06 80 SER A C 1
ATOM 653 O O . SER A 1 80 ? -4.289 3.329 8.719 1.00 97.06 80 SER A O 1
ATOM 655 N N . TYR A 1 81 ? -3.597 3.592 10.842 1.00 96.69 81 TYR A N 1
ATOM 656 C CA . TYR A 1 81 ? -4.507 2.585 11.382 1.00 96.69 81 TYR A CA 1
ATOM 657 C C . TYR A 1 81 ? -5.970 2.912 11.047 1.00 96.69 81 TYR A C 1
ATOM 659 O O . TYR A 1 81 ? -6.715 2.052 10.578 1.00 96.69 81 TYR A O 1
ATOM 667 N N . GLU A 1 82 ? -6.370 4.170 11.233 1.00 97.31 82 GLU A N 1
ATOM 668 C CA . GLU A 1 82 ? -7.736 4.642 11.016 1.00 97.31 82 GLU A CA 1
ATOM 669 C C . GLU A 1 82 ? -8.141 4.525 9.544 1.00 97.31 82 GLU A C 1
ATOM 671 O O . GLU A 1 82 ? -9.242 4.055 9.246 1.00 97.31 82 GLU A O 1
ATOM 676 N N . ASN A 1 83 ? -7.243 4.890 8.622 1.00 96.44 83 ASN A N 1
ATOM 677 C CA . ASN A 1 83 ? -7.501 4.799 7.187 1.00 96.44 83 ASN A CA 1
ATOM 678 C C . ASN A 1 83 ? -7.651 3.340 6.748 1.00 96.44 83 ASN A C 1
ATOM 680 O O . ASN A 1 83 ? -8.595 3.016 6.025 1.00 96.44 83 ASN A O 1
ATOM 684 N N . LYS A 1 84 ? -6.772 2.442 7.220 1.00 97.00 84 LYS A N 1
ATOM 685 C CA . LYS A 1 84 ? -6.880 1.015 6.889 1.00 97.00 84 LYS A CA 1
ATOM 686 C C . LYS A 1 84 ? -8.149 0.399 7.469 1.00 97.00 84 LYS A C 1
ATOM 688 O O . LYS A 1 84 ? -8.834 -0.341 6.770 1.00 97.00 84 LYS A O 1
ATOM 693 N N . LEU A 1 85 ? -8.495 0.725 8.714 1.00 97.75 85 LEU A N 1
ATOM 694 C CA . LEU A 1 85 ? -9.723 0.246 9.348 1.00 97.75 85 LEU A CA 1
ATOM 695 C C . LEU A 1 85 ? -10.967 0.681 8.560 1.00 97.75 85 LEU A C 1
ATOM 697 O O . LEU A 1 85 ? -11.848 -0.137 8.299 1.00 97.75 85 LEU A O 1
ATOM 701 N N . ALA A 1 86 ? -11.024 1.948 8.146 1.00 97.50 86 ALA A N 1
ATOM 702 C CA . ALA A 1 86 ? -12.127 2.467 7.344 1.00 97.50 86 ALA A CA 1
ATOM 703 C C . ALA A 1 86 ? -12.216 1.786 5.966 1.00 97.50 86 ALA A C 1
ATOM 705 O O . ALA A 1 86 ? -13.313 1.449 5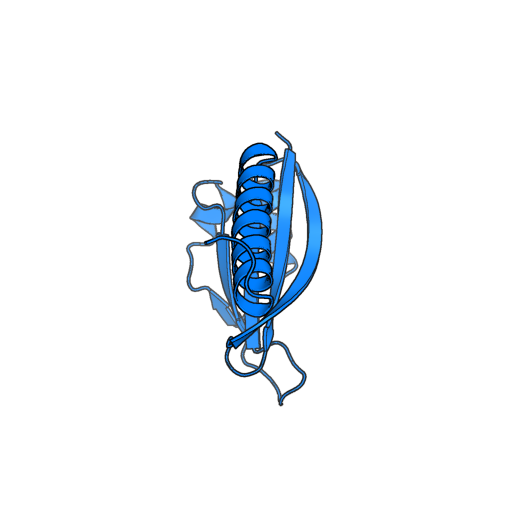.515 1.00 97.50 86 ALA A O 1
ATOM 706 N N . GLU A 1 87 ? -11.076 1.545 5.308 1.00 95.88 87 GLU A N 1
ATOM 707 C CA . GLU A 1 87 ? -11.015 0.817 4.036 1.00 95.88 87 GLU A CA 1
ATOM 708 C C . GLU A 1 87 ? -11.524 -0.624 4.183 1.00 95.88 87 GLU A C 1
ATOM 710 O O . GLU A 1 87 ? -12.379 -1.051 3.403 1.00 95.88 87 GLU A O 1
ATOM 715 N N . LEU A 1 88 ? -11.079 -1.337 5.223 1.00 96.94 88 LEU A N 1
ATOM 716 C CA . LEU A 1 88 ? -11.516 -2.702 5.521 1.00 96.94 88 LEU A CA 1
ATOM 717 C C . LEU A 1 88 ? -13.018 -2.773 5.806 1.00 96.94 88 LEU A C 1
ATOM 719 O O . LEU A 1 88 ? -13.698 -3.644 5.265 1.00 96.94 88 LEU A O 1
ATOM 723 N N . GLN A 1 89 ? -13.560 -1.845 6.600 1.00 98.06 89 GLN A N 1
ATOM 724 C CA . GLN A 1 89 ? -14.996 -1.801 6.883 1.00 98.06 89 GLN A CA 1
ATOM 725 C C . GLN A 1 89 ? -15.805 -1.556 5.604 1.00 98.06 89 GLN A C 1
ATOM 727 O O . GLN A 1 89 ? -16.770 -2.267 5.329 1.00 98.06 89 GLN A O 1
ATOM 732 N N . LYS A 1 90 ? -15.373 -0.604 4.768 1.00 97.38 90 LYS A N 1
ATOM 733 C CA . LYS A 1 90 ? -16.029 -0.308 3.489 1.00 97.38 90 LYS A CA 1
ATOM 734 C C . LYS A 1 90 ? -15.989 -1.505 2.537 1.00 97.38 90 LYS A C 1
ATOM 736 O O . LYS A 1 90 ? -16.970 -1.767 1.839 1.00 97.38 90 LYS A O 1
ATOM 741 N N . GLN A 1 91 ? -14.866 -2.222 2.488 1.00 96.31 91 GLN A N 1
ATOM 742 C CA . GLN A 1 91 ? -14.736 -3.435 1.687 1.00 96.31 91 GLN A CA 1
ATOM 743 C C . GLN A 1 91 ? -15.651 -4.541 2.216 1.00 96.31 91 GLN A C 1
ATOM 745 O O . GLN A 1 91 ? -16.372 -5.150 1.428 1.00 96.31 91 GLN A O 1
ATOM 750 N N . PHE A 1 92 ? -15.688 -4.750 3.534 1.00 97.44 92 PHE A N 1
ATOM 751 C CA . PHE A 1 92 ? -16.588 -5.709 4.168 1.00 97.44 92 PHE A CA 1
ATOM 752 C C . PHE A 1 92 ? -18.055 -5.408 3.846 1.00 97.44 92 PHE A C 1
ATOM 754 O O . PHE A 1 92 ? -18.762 -6.295 3.375 1.00 97.44 92 PHE A O 1
ATOM 761 N N . ASP A 1 93 ? -18.503 -4.163 4.012 1.00 97.19 93 ASP A N 1
ATOM 762 C CA . ASP A 1 93 ? -19.891 -3.770 3.745 1.00 97.19 93 ASP A CA 1
ATOM 763 C C . ASP A 1 93 ? -20.264 -3.968 2.266 1.00 97.19 93 ASP A C 1
ATOM 765 O O . ASP A 1 93 ? -21.351 -4.458 1.946 1.00 97.19 93 ASP A O 1
ATOM 769 N N . LYS A 1 94 ? -19.344 -3.642 1.346 1.00 96.88 94 LYS A N 1
ATOM 770 C CA . LYS A 1 94 ? -19.518 -3.865 -0.098 1.00 96.88 94 LYS A CA 1
ATOM 771 C C . LYS A 1 94 ? -19.649 -5.353 -0.424 1.00 96.88 94 LYS A C 1
ATOM 773 O O . LYS A 1 94 ? -20.557 -5.737 -1.164 1.00 96.88 94 LYS A O 1
ATOM 778 N N . GLU A 1 95 ? -18.755 -6.180 0.107 1.00 96.88 95 GLU A N 1
ATOM 779 C CA . GLU A 1 95 ? -18.743 -7.623 -0.141 1.00 96.88 95 GLU A CA 1
ATOM 780 C C . GLU A 1 95 ? -19.943 -8.321 0.493 1.00 96.88 95 GLU A C 1
ATOM 782 O O . GLU A 1 95 ? -20.597 -9.137 -0.158 1.00 96.88 95 GLU A O 1
ATOM 787 N N . LEU A 1 96 ? -20.311 -7.933 1.714 1.00 96.31 96 LEU A N 1
ATOM 788 C CA . LEU A 1 96 ? -21.522 -8.401 2.372 1.00 96.31 96 LEU A CA 1
ATOM 789 C C . LEU A 1 96 ? -22.765 -8.011 1.569 1.00 96.31 96 LEU A C 1
ATOM 791 O O . LEU A 1 96 ? -23.628 -8.854 1.344 1.00 96.31 96 LEU A O 1
ATOM 795 N N . GLY A 1 97 ? -22.849 -6.771 1.080 1.00 96.19 97 GLY A N 1
ATOM 796 C CA . GLY A 1 97 ? -23.937 -6.320 0.211 1.00 96.19 97 GLY A CA 1
ATOM 797 C C . GLY A 1 97 ? -24.019 -7.111 -1.099 1.00 96.19 97 GLY A C 1
ATOM 798 O O . GLY A 1 97 ? -25.112 -7.489 -1.525 1.00 96.19 97 GLY A O 1
ATOM 799 N N . ARG A 1 98 ? -22.873 -7.413 -1.727 1.00 96.38 98 ARG A N 1
ATOM 800 C CA . ARG A 1 98 ? -22.797 -8.260 -2.929 1.00 96.38 98 ARG A CA 1
ATOM 801 C C . ARG A 1 98 ? -23.287 -9.680 -2.644 1.00 96.38 98 ARG A C 1
ATOM 803 O O . ARG A 1 98 ? -24.115 -10.190 -3.397 1.00 96.38 98 ARG A O 1
ATOM 810 N N . LEU A 1 99 ? -22.815 -10.286 -1.558 1.00 96.50 99 LEU A N 1
ATOM 811 C CA . LEU A 1 99 ? -23.210 -11.627 -1.132 1.00 96.50 99 LEU A CA 1
ATOM 812 C C . LEU A 1 99 ? -24.710 -11.688 -0.829 1.00 96.50 99 LEU A C 1
ATOM 814 O O . LEU A 1 99 ? -25.423 -12.550 -1.330 1.00 96.50 99 LEU A O 1
ATOM 818 N N . ASN A 1 100 ? -25.207 -10.729 -0.057 1.00 97.12 100 ASN A N 1
ATOM 819 C CA . ASN A 1 100 ? -26.616 -10.598 0.280 1.00 97.12 100 ASN A CA 1
ATOM 820 C C . ASN A 1 100 ? -27.491 -10.561 -0.985 1.00 97.12 100 ASN A C 1
ATOM 822 O O . ASN A 1 100 ? -28.397 -11.383 -1.112 1.00 97.12 100 ASN A O 1
ATOM 826 N N . LYS A 1 101 ? -27.138 -9.743 -1.987 1.00 95.31 101 LYS A N 1
ATOM 827 C CA . LYS A 1 101 ? -27.828 -9.712 -3.292 1.00 95.31 101 LYS A CA 1
ATOM 828 C C . LYS A 1 101 ? -27.799 -11.052 -4.031 1.00 95.31 101 LYS A C 1
ATOM 830 O O . LYS A 1 101 ? -28.820 -11.458 -4.576 1.00 95.31 101 LYS A O 1
ATOM 835 N N . GLN A 1 102 ? -26.665 -11.755 -4.037 1.00 96.75 102 GLN A N 1
ATOM 836 C CA . GLN A 1 102 ? -26.549 -13.075 -4.679 1.00 96.75 102 GLN A CA 1
ATOM 837 C C . GLN A 1 102 ? -27.476 -14.125 -4.052 1.00 96.75 102 GLN A C 1
ATOM 839 O O . GLN A 1 102 ? -27.934 -15.031 -4.744 1.00 96.75 102 GLN A O 1
ATOM 844 N N . PHE A 1 103 ? -27.770 -13.989 -2.758 1.00 96.62 103 PHE A N 1
ATOM 845 C CA . PHE A 1 103 ? -28.637 -14.896 -2.006 1.00 96.62 103 PHE A CA 1
ATOM 846 C C . PHE A 1 103 ? -30.052 -14.343 -1.759 1.00 96.62 103 PHE A C 1
ATOM 848 O O . PHE A 1 103 ? -30.806 -14.955 -1.003 1.00 96.62 103 PHE A O 1
ATOM 855 N N . GLY A 1 104 ? -30.423 -13.207 -2.365 1.00 93.31 104 GLY A N 1
ATOM 856 C CA . GLY A 1 104 ? -31.746 -12.591 -2.191 1.00 93.31 104 GLY A CA 1
ATOM 857 C C . GLY A 1 104 ? -32.027 -12.119 -0.760 1.00 93.31 104 GLY A C 1
ATOM 858 O O . GLY A 1 104 ? -33.141 -12.260 -0.264 1.00 93.31 104 GLY A O 1
ATOM 859 N N . LYS A 1 105 ? -31.003 -11.624 -0.061 1.00 81.25 105 LYS A N 1
ATOM 860 C CA . LYS A 1 105 ? -31.102 -11.008 1.267 1.00 81.25 105 LYS A CA 1
ATOM 861 C C . LYS A 1 105 ? -30.826 -9.507 1.112 1.00 81.25 105 LYS A C 1
ATOM 863 O O . LYS A 1 105 ? -29.855 -9.153 0.460 1.00 81.25 105 LYS A O 1
ATOM 868 N N . GLY A 1 106 ? -31.614 -8.630 1.731 1.00 70.12 106 GLY A N 1
ATOM 869 C CA . GLY A 1 106 ? -31.345 -7.180 1.760 1.00 70.12 106 GLY A CA 1
ATOM 870 C C . GLY A 1 106 ? -32.139 -6.365 0.734 1.00 70.12 106 GLY A C 1
ATOM 871 O O . GLY A 1 106 ? -31.533 -5.794 -0.169 1.00 70.12 106 GLY A O 1
ATOM 872 N N . GLU A 1 107 ? -33.450 -6.265 1.001 1.00 58.34 107 GLU A N 1
ATOM 873 C CA . GLU A 1 107 ? -34.614 -5.981 0.125 1.00 58.34 107 GLU A CA 1
ATOM 874 C C . GLU A 1 107 ? -35.306 -7.250 -0.384 1.00 58.34 107 GLU A C 1
ATOM 876 O O . GLU A 1 107 ? -34.756 -7.945 -1.265 1.00 58.34 107 GLU A O 1
#

Organism: Staphylococcus pseudintermedius (NCBI:txid283734)

Secondary structure (DSSP, 8-state):
-EEEEEEEEEETTTTEEEEEEEEEEE-SHHHHHHHHHT---SEESS-HHHHHTTS-SEEEEE----TTTS--EEEEEEE-HHHHHHHHHHHHHHHHHHHHHHTT---

Sequence (107 aa):
MKILVEHYLTYGKQDSETLFESCVIEDSKQERQGLLEDIVFDYCFDSEDDFINGKSDSFYYSRDGGDWDDPTGGYLKAYSYENKLAELQKQFDKELGRLNKQFGKGE

Foldseek 3Di:
DKKKKWKWFAFDQRPDIDTPDIDIDPPALVVQVVVVVPDDADFWPDDSVCSSHVVDQKTWGAHPDDPGPGGRTIMMGIGDPVRVVVVVVVVVVVVVVVVCVVVVHDD